Protein AF-A0A087G2N8-F1 (afdb_monomer_lite)

Structure (mmCIF, N/CA/C/O backbone):
data_AF-A0A087G2N8-F1
#
_entry.id   AF-A0A087G2N8-F1
#
loop_
_atom_site.group_PDB
_atom_site.id
_atom_site.type_symbol
_atom_site.label_atom_id
_atom_site.label_alt_id
_atom_site.label_comp_id
_atom_site.label_asym_id
_atom_site.label_entity_id
_atom_site.label_seq_id
_atom_site.pdbx_PDB_ins_code
_atom_site.Cartn_x
_atom_site.Cartn_y
_atom_site.Cartn_z
_atom_site.occupancy
_atom_site.B_iso_or_equiv
_atom_site.auth_seq_id
_atom_site.auth_comp_id
_atom_site.auth_asym_id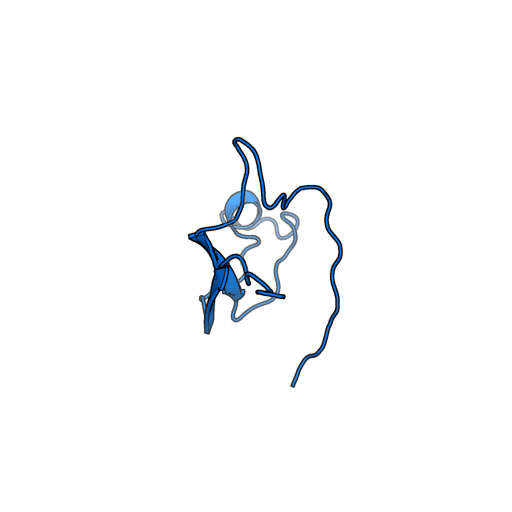
_atom_site.auth_atom_id
_atom_site.pdbx_PDB_model_num
ATOM 1 N N . THR A 1 1 ? 4.092 -17.666 -3.841 1.00 81.62 1 THR A N 1
ATOM 2 C CA . THR A 1 1 ? 3.361 -16.893 -2.817 1.00 81.62 1 THR A CA 1
ATOM 3 C C . THR A 1 1 ? 4.318 -15.917 -2.178 1.00 81.62 1 THR A C 1
ATOM 5 O O . THR A 1 1 ? 5.452 -16.312 -1.939 1.00 81.62 1 THR A O 1
ATOM 8 N N . ALA A 1 2 ? 3.907 -14.670 -1.953 1.00 89.06 2 ALA A N 1
ATOM 9 C CA . ALA A 1 2 ? 4.715 -13.666 -1.261 1.00 89.06 2 ALA A CA 1
ATOM 10 C C . ALA A 1 2 ? 4.165 -13.447 0.156 1.00 89.06 2 ALA A C 1
ATOM 12 O O . ALA A 1 2 ? 2.950 -13.412 0.343 1.00 89.06 2 ALA A O 1
ATOM 13 N N . THR A 1 3 ? 5.052 -13.305 1.141 1.00 95.69 3 THR A N 1
ATOM 14 C CA . THR A 1 3 ? 4.703 -13.017 2.538 1.00 95.69 3 THR A CA 1
ATOM 15 C C . THR A 1 3 ? 5.633 -11.931 3.044 1.00 95.69 3 THR A C 1
ATOM 17 O O . THR A 1 3 ? 6.850 -12.053 2.919 1.00 95.69 3 THR A O 1
ATOM 20 N N . PHE A 1 4 ? 5.062 -10.863 3.587 1.00 95.06 4 PHE A N 1
ATOM 21 C CA . PHE A 1 4 ? 5.807 -9.709 4.067 1.00 95.06 4 PHE A CA 1
ATOM 22 C C . PHE A 1 4 ? 5.051 -9.023 5.204 1.00 95.06 4 PHE A C 1
ATOM 24 O O . PHE A 1 4 ? 3.828 -9.112 5.293 1.00 95.06 4 PHE A O 1
ATOM 31 N N . THR A 1 5 ? 5.802 -8.311 6.041 1.00 96.69 5 THR A N 1
ATOM 32 C CA . THR A 1 5 ? 5.283 -7.451 7.106 1.00 96.69 5 THR A CA 1
ATOM 33 C C . THR A 1 5 ? 5.839 -6.055 6.877 1.00 96.69 5 THR A C 1
ATOM 35 O O . THR A 1 5 ? 7.052 -5.894 6.749 1.00 96.69 5 THR A O 1
ATOM 38 N N . ILE A 1 6 ? 4.962 -5.056 6.804 1.00 95.88 6 ILE A N 1
ATOM 39 C CA . ILE A 1 6 ? 5.324 -3.653 6.583 1.00 95.88 6 ILE A CA 1
ATOM 40 C C . ILE A 1 6 ? 4.768 -2.835 7.745 1.00 95.88 6 ILE A C 1
ATOM 42 O O . ILE A 1 6 ? 3.618 -3.018 8.140 1.00 95.88 6 ILE A O 1
ATOM 46 N N . THR A 1 7 ? 5.585 -1.921 8.261 1.00 96.75 7 THR A N 1
ATOM 47 C CA . THR A 1 7 ? 5.195 -0.939 9.275 1.00 96.75 7 THR A CA 1
ATOM 48 C C . THR A 1 7 ? 5.384 0.448 8.682 1.00 96.75 7 THR A C 1
ATOM 50 O O . THR A 1 7 ? 6.478 0.764 8.220 1.00 96.75 7 THR A O 1
ATOM 53 N N . ASP A 1 8 ? 4.342 1.275 8.704 1.00 95.19 8 ASP A N 1
ATOM 54 C CA . ASP A 1 8 ? 4.361 2.626 8.142 1.00 95.19 8 ASP A CA 1
ATOM 55 C C . ASP A 1 8 ? 3.560 3.581 9.048 1.00 95.19 8 ASP A C 1
ATOM 57 O O . ASP A 1 8 ? 2.507 3.220 9.577 1.00 95.19 8 ASP A O 1
ATOM 61 N N . SER A 1 9 ? 4.089 4.783 9.290 1.00 96.75 9 SER A N 1
ATOM 62 C CA . SER A 1 9 ? 3.500 5.784 10.194 1.00 96.75 9 SER A CA 1
ATOM 63 C C . SER A 1 9 ? 2.497 6.728 9.519 1.00 96.75 9 SER A C 1
ATOM 65 O O . SER A 1 9 ? 1.814 7.488 10.205 1.00 96.75 9 SER A O 1
ATOM 67 N N . GLN A 1 10 ? 2.386 6.688 8.192 1.00 97.06 10 GLN A N 1
ATOM 68 C CA . GLN A 1 10 ? 1.521 7.532 7.363 1.00 97.06 10 GLN A CA 1
ATOM 69 C C . GLN A 1 10 ? 0.182 6.865 7.014 1.00 97.06 10 GLN A C 1
ATOM 71 O O . GLN A 1 10 ? -0.634 7.454 6.304 1.00 97.06 10 GLN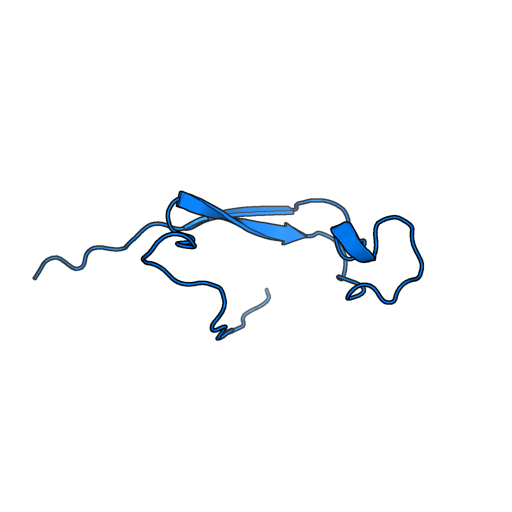 A O 1
ATOM 76 N N . ILE A 1 11 ? -0.082 5.668 7.541 1.00 95.50 11 ILE A N 1
ATOM 77 C CA . ILE A 1 11 ? -1.330 4.911 7.349 1.00 95.50 11 ILE A CA 1
ATOM 78 C C . ILE A 1 11 ? -2.129 4.765 8.662 1.00 95.50 11 ILE A C 1
ATOM 80 O O . ILE A 1 11 ? -2.349 3.651 9.140 1.00 95.50 11 ILE A O 1
ATOM 84 N N . PRO A 1 12 ? -2.569 5.871 9.297 1.00 96.06 12 PRO A N 1
ATOM 85 C CA . PRO A 1 12 ? -3.268 5.808 10.579 1.00 96.06 12 PRO A CA 1
ATOM 86 C C . PRO A 1 12 ? -4.658 5.159 10.449 1.00 96.06 12 PRO A C 1
ATOM 88 O O . PRO A 1 12 ? -5.310 5.245 9.411 1.00 96.06 12 PRO A O 1
ATOM 91 N N . LEU A 1 13 ? -5.153 4.557 11.537 1.00 95.50 13 LEU A N 1
ATOM 92 C CA . LEU A 1 13 ? -6.504 3.967 11.613 1.00 95.50 13 LEU A CA 1
ATOM 93 C C . LEU A 1 13 ? -7.551 4.910 12.236 1.00 95.50 13 LEU A C 1
ATOM 95 O O . LEU A 1 13 ? -8.732 4.574 12.312 1.00 95.50 13 LEU A O 1
ATOM 99 N N . THR A 1 14 ? -7.148 6.105 12.670 1.00 94.81 14 THR A N 1
ATOM 100 C CA . THR A 1 14 ? -8.013 7.102 13.320 1.00 94.81 14 THR A CA 1
ATOM 101 C C . THR A 1 14 ? -7.685 8.520 12.843 1.00 94.81 14 THR A C 1
ATOM 103 O O . THR A 1 14 ? -6.666 8.757 12.192 1.00 94.81 14 THR A O 1
ATOM 106 N N . GLY A 1 15 ? -8.564 9.476 13.159 1.00 95.88 15 GLY A N 1
ATOM 107 C CA . GLY A 1 15 ? -8.398 10.876 12.766 1.00 95.88 15 GLY A CA 1
ATOM 108 C C . GLY A 1 15 ? -8.734 11.150 11.290 1.00 95.88 15 GLY A C 1
ATOM 109 O O . GLY A 1 15 ? -9.271 10.281 10.602 1.00 95.88 15 GLY A O 1
ATOM 110 N N . PRO A 1 16 ? -8.438 12.364 10.791 1.00 97.06 16 PRO A N 1
ATOM 111 C CA . PRO A 1 16 ? -8.876 12.822 9.467 1.00 97.06 16 PRO A CA 1
ATOM 112 C C . PRO A 1 16 ? -8.230 12.068 8.296 1.00 97.06 16 PRO A C 1
ATOM 114 O O . PRO A 1 16 ? -8.811 12.011 7.219 1.00 97.06 16 PRO A O 1
ATOM 117 N N . ASN A 1 17 ? -7.061 11.460 8.512 1.00 96.88 17 ASN A N 1
ATOM 118 C CA . ASN A 1 17 ? -6.337 10.687 7.499 1.00 96.88 17 ASN A CA 1
ATOM 119 C C . ASN A 1 17 ? -6.538 9.171 7.659 1.00 96.88 17 ASN A C 1
ATOM 121 O O . ASN A 1 17 ? -5.745 8.397 7.122 1.00 96.88 17 ASN A O 1
ATOM 125 N N . SER A 1 18 ? -7.546 8.743 8.433 1.00 96.56 18 SER A N 1
ATOM 126 C CA . SER A 1 18 ? -7.799 7.322 8.678 1.00 96.56 18 SER A CA 1
ATOM 127 C C . SER A 1 18 ? -7.943 6.543 7.370 1.00 96.56 18 SER A C 1
ATOM 129 O O . SER A 1 18 ? -8.616 6.984 6.435 1.00 96.56 18 SER A O 1
ATOM 131 N N . ILE A 1 19 ? -7.323 5.362 7.315 1.00 96.06 19 ILE A N 1
ATOM 132 C CA . ILE A 1 19 ? -7.418 4.454 6.167 1.00 96.06 19 ILE A CA 1
ATOM 133 C C . ILE A 1 19 ? -8.536 3.415 6.282 1.00 96.06 19 ILE A C 1
ATOM 135 O O . ILE A 1 19 ? -8.744 2.640 5.351 1.00 96.06 19 ILE A O 1
ATOM 139 N N . VAL A 1 20 ? -9.299 3.429 7.377 1.00 96.00 20 VAL A N 1
ATOM 140 C CA 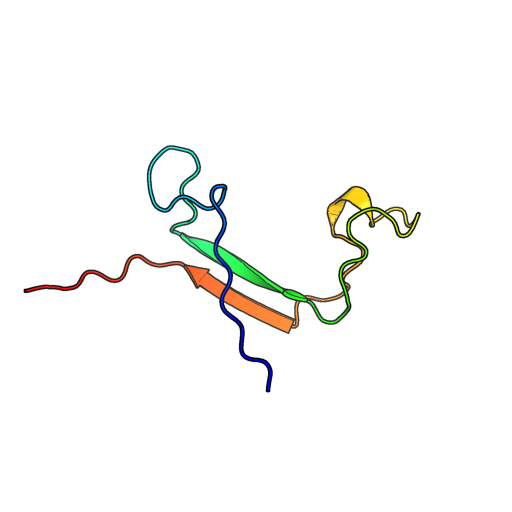. VAL A 1 20 ? -10.492 2.586 7.537 1.00 96.00 20 VAL A CA 1
ATOM 141 C C . VAL A 1 20 ? -11.506 2.914 6.437 1.00 96.00 20 VAL A C 1
ATOM 143 O O . VAL A 1 20 ? -11.819 4.078 6.196 1.00 96.00 20 VAL A O 1
ATOM 146 N N . GLY A 1 21 ? -12.015 1.886 5.755 1.00 95.38 21 GLY A N 1
ATOM 147 C CA . GLY A 1 21 ? -12.910 2.030 4.603 1.00 95.38 21 GLY A CA 1
ATOM 148 C C . GLY A 1 21 ? -12.203 2.370 3.285 1.00 95.38 21 GLY A C 1
ATOM 149 O O . GLY A 1 21 ? -12.865 2.464 2.252 1.00 95.38 21 GLY A O 1
ATOM 150 N N . ARG A 1 22 ? -10.871 2.529 3.282 1.00 96.19 22 ARG A N 1
ATOM 151 C CA . ARG A 1 22 ? -10.057 2.639 2.060 1.00 96.19 22 ARG A CA 1
ATOM 152 C C . ARG A 1 22 ? -9.549 1.261 1.634 1.00 96.19 22 ARG A C 1
ATOM 154 O O . ARG A 1 22 ? -9.561 0.310 2.414 1.00 96.19 22 ARG A O 1
ATOM 161 N N . ALA A 1 23 ? -9.089 1.167 0.388 1.00 95.88 23 ALA A N 1
ATOM 162 C CA . ALA A 1 23 ? -8.583 -0.077 -0.177 1.00 95.88 23 ALA A CA 1
ATOM 163 C C . ALA A 1 23 ? -7.050 -0.137 -0.211 1.00 95.88 23 ALA A C 1
ATOM 165 O O . ALA A 1 23 ? -6.390 0.849 -0.545 1.00 95.88 23 ALA A O 1
ATOM 166 N N . VAL A 1 24 ? -6.507 -1.323 0.057 1.00 95.69 24 VAL A N 1
ATOM 167 C CA . VAL A 1 24 ? -5.137 -1.715 -0.297 1.00 95.69 24 VAL A CA 1
ATOM 168 C C . VAL A 1 24 ? -5.185 -2.378 -1.671 1.00 95.69 24 VAL A C 1
ATOM 170 O O . VAL A 1 24 ? -6.099 -3.153 -1.942 1.00 95.69 24 VAL A O 1
ATOM 173 N N . VAL A 1 25 ? -4.231 -2.068 -2.549 1.00 97.12 25 VAL A N 1
ATOM 174 C CA . VAL A 1 25 ? -4.185 -2.576 -3.929 1.00 97.12 25 VAL A CA 1
ATOM 175 C C . VAL A 1 25 ? -2.817 -3.188 -4.204 1.00 97.12 25 VAL A C 1
ATOM 177 O O . VAL A 1 25 ? -1.796 -2.574 -3.904 1.00 97.12 25 VAL A O 1
ATOM 180 N N . VAL A 1 26 ? -2.804 -4.375 -4.806 1.00 96.75 26 VAL A N 1
ATOM 181 C CA . VAL A 1 26 ? -1.596 -5.011 -5.344 1.00 96.75 26 VAL A CA 1
ATOM 182 C C . VAL A 1 26 ? -1.581 -4.812 -6.854 1.00 96.75 26 VAL A C 1
ATOM 184 O O . VAL A 1 26 ? -2.584 -5.078 -7.525 1.00 96.75 26 VAL A O 1
ATOM 187 N N . HIS A 1 27 ? -0.455 -4.338 -7.383 1.00 97.94 27 HIS A N 1
ATOM 188 C CA . HIS A 1 27 ? -0.267 -4.108 -8.811 1.00 97.94 27 HIS A CA 1
ATOM 189 C C . HIS A 1 27 ? 0.441 -5.287 -9.503 1.00 97.94 27 HIS A C 1
ATOM 191 O O . HIS A 1 27 ? 1.060 -6.118 -8.839 1.00 97.94 27 HIS A O 1
ATOM 197 N N . ALA A 1 28 ? 0.280 -5.389 -10.825 1.00 97.88 28 ALA A N 1
ATOM 198 C CA . ALA A 1 28 ? 0.837 -6.460 -11.653 1.00 97.88 28 ALA A CA 1
ATOM 199 C C . ALA A 1 28 ? 2.358 -6.352 -11.815 1.00 97.88 28 ALA A C 1
ATOM 201 O O . ALA A 1 28 ? 3.043 -7.374 -11.828 1.00 97.88 28 ALA A O 1
ATOM 202 N N . ASP A 1 29 ? 2.858 -5.121 -11.921 1.00 97.50 29 ASP A N 1
ATOM 203 C CA . ASP A 1 29 ? 4.249 -4.817 -12.224 1.00 97.50 29 ASP A CA 1
ATOM 204 C C . ASP A 1 29 ? 4.925 -4.100 -11.045 1.00 97.50 29 ASP A C 1
ATOM 206 O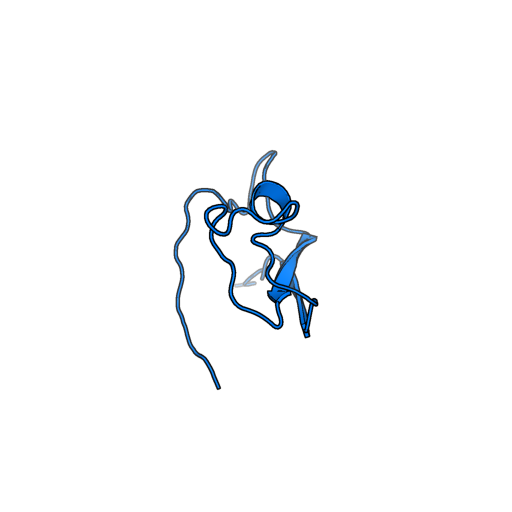 O . ASP A 1 29 ? 4.285 -3.675 -10.078 1.00 97.50 29 ASP A O 1
ATOM 210 N N . SER A 1 30 ? 6.254 -3.992 -11.102 1.00 97.44 30 SER A N 1
ATOM 211 C CA . SER A 1 30 ? 7.030 -3.307 -10.065 1.00 97.44 30 SER A CA 1
ATOM 212 C C . SER A 1 30 ? 6.804 -1.798 -10.114 1.00 97.44 30 SER A C 1
ATOM 214 O O . SER A 1 30 ? 6.870 -1.194 -11.180 1.00 97.44 30 SER A O 1
ATOM 216 N N . ASP A 1 31 ? 6.643 -1.189 -8.942 1.00 97.94 31 ASP A N 1
ATOM 217 C CA . ASP A 1 31 ? 6.672 0.263 -8.773 1.00 97.94 31 ASP A CA 1
ATOM 218 C C . ASP A 1 31 ? 8.108 0.785 -8.991 1.00 97.94 31 ASP A C 1
ATOM 220 O O . ASP A 1 31 ? 9.068 0.246 -8.431 1.00 97.94 31 ASP A O 1
ATOM 224 N N . ASP A 1 32 ? 8.267 1.806 -9.833 1.00 98.19 32 ASP A N 1
ATOM 225 C CA . ASP A 1 32 ? 9.546 2.446 -10.160 1.00 98.19 32 ASP A CA 1
ATOM 226 C C . ASP A 1 32 ? 9.968 3.550 -9.169 1.00 98.19 32 ASP A C 1
ATOM 228 O O . ASP A 1 32 ? 11.041 4.151 -9.304 1.00 98.19 32 ASP A O 1
ATOM 232 N N . LEU A 1 33 ? 9.135 3.811 -8.160 1.00 97.75 33 LEU A N 1
ATOM 233 C CA . LEU A 1 33 ? 9.321 4.767 -7.072 1.00 97.75 33 LEU A CA 1
ATOM 234 C C . LEU A 1 33 ? 9.456 6.223 -7.540 1.00 97.75 33 LEU A C 1
ATOM 236 O O . LEU A 1 33 ? 10.137 7.027 -6.896 1.00 97.75 33 LEU A O 1
ATOM 240 N N . GLY A 1 34 ? 8.857 6.563 -8.682 1.00 98.00 34 GLY A N 1
ATOM 241 C CA . GLY A 1 34 ? 8.938 7.891 -9.282 1.00 98.00 34 GLY A CA 1
ATOM 242 C C . GLY A 1 34 ? 10.245 8.155 -10.029 1.00 98.00 34 GLY A C 1
ATOM 243 O O . GLY A 1 34 ? 10.514 9.29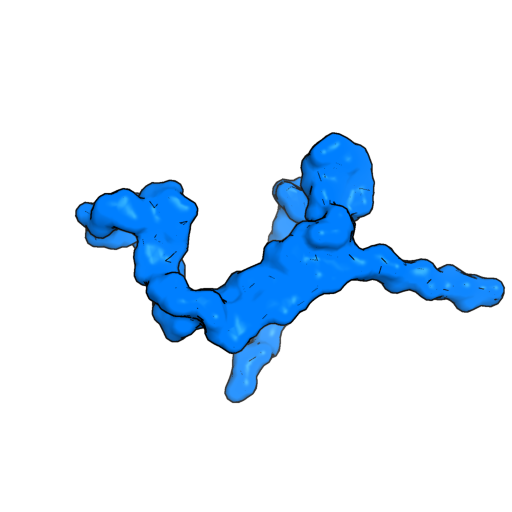6 -10.400 1.00 98.00 34 GLY A O 1
ATOM 244 N N . LYS A 1 35 ? 11.079 7.128 -10.238 1.00 98.12 35 LYS A N 1
ATOM 245 C CA . LYS A 1 35 ? 12.439 7.268 -10.792 1.00 98.12 35 LYS A CA 1
ATOM 246 C C . LYS A 1 35 ? 12.580 6.729 -12.214 1.00 98.12 35 LYS A C 1
ATOM 248 O O . LYS A 1 35 ? 13.657 6.851 -12.791 1.00 98.12 35 LYS A O 1
ATOM 253 N N . GLY A 1 36 ? 11.520 6.155 -12.784 1.00 95.31 36 GLY A N 1
ATOM 254 C CA . GLY A 1 36 ? 11.550 5.543 -14.117 1.00 95.31 36 GLY A CA 1
ATOM 255 C C . GLY A 1 36 ? 11.566 6.533 -15.286 1.00 95.31 36 GLY A C 1
ATOM 256 O O . GLY A 1 36 ? 11.881 6.140 -16.406 1.00 95.31 36 GLY A O 1
ATOM 257 N N . GLY A 1 37 ? 11.243 7.811 -15.053 1.00 96.69 37 GLY A N 1
ATOM 258 C CA . GLY A 1 37 ? 11.179 8.835 -16.106 1.00 96.69 37 GLY A CA 1
ATOM 259 C C . GLY A 1 37 ? 9.981 8.693 -17.054 1.00 96.69 37 GLY A C 1
ATOM 260 O O . GLY A 1 37 ? 9.929 9.376 -18.075 1.00 96.69 37 GLY A O 1
ATOM 261 N N . HIS A 1 38 ? 9.021 7.825 -16.727 1.00 97.06 38 HIS A N 1
ATOM 262 C CA . HIS A 1 38 ? 7.765 7.686 -17.452 1.00 97.06 38 HIS A CA 1
ATOM 263 C C . HIS A 1 38 ? 6.747 8.723 -16.955 1.00 97.06 38 HIS A C 1
ATOM 265 O O . HIS A 1 38 ? 6.775 9.130 -15.792 1.00 97.06 38 HIS A O 1
ATOM 271 N N . GLU A 1 39 ? 5.802 9.120 -17.811 1.00 97.50 39 GLU A N 1
ATOM 272 C CA . GLU A 1 39 ? 4.749 10.091 -17.465 1.00 97.50 39 GLU A CA 1
ATOM 273 C C . GLU A 1 39 ? 3.975 9.682 -16.197 1.00 97.50 39 GLU A C 1
ATOM 275 O O . GLU A 1 39 ? 3.621 10.517 -15.367 1.00 97.50 39 GLU A O 1
ATOM 280 N N . LEU A 1 40 ? 3.778 8.374 -16.007 1.00 97.25 40 LEU A N 1
ATOM 281 C CA . LEU A 1 40 ? 3.040 7.811 -14.874 1.00 97.25 40 LEU A CA 1
ATOM 282 C C . LEU A 1 40 ? 3.901 7.493 -13.640 1.00 97.25 40 LEU A C 1
ATOM 284 O O . LEU A 1 40 ? 3.334 7.098 -12.615 1.00 97.25 40 LEU A O 1
ATOM 288 N N . SER A 1 41 ? 5.229 7.669 -13.701 1.00 97.69 41 SER A N 1
ATOM 289 C CA . SER A 1 41 ? 6.147 7.328 -12.601 1.00 97.69 41 SER A CA 1
ATOM 290 C C . SER A 1 41 ? 5.803 8.104 -11.325 1.00 97.69 41 SER A C 1
ATOM 292 O O . SER A 1 41 ? 5.629 7.512 -10.267 1.00 97.69 41 SER A O 1
ATOM 294 N N . LEU A 1 42 ? 5.618 9.428 -11.413 1.00 97.88 42 LEU A N 1
ATOM 295 C CA . LEU A 1 42 ? 5.336 10.265 -10.234 1.00 97.88 42 LEU A CA 1
ATOM 296 C C . LEU A 1 42 ? 3.927 10.066 -9.653 1.00 97.88 42 LEU A C 1
ATOM 298 O O . LEU A 1 42 ? 3.692 10.412 -8.499 1.00 97.88 42 LEU A O 1
ATOM 302 N N . ALA A 1 43 ? 2.987 9.540 -10.442 1.00 97.56 43 ALA A N 1
ATOM 303 C CA . ALA A 1 43 ? 1.592 9.391 -10.033 1.00 97.56 43 ALA A CA 1
ATOM 304 C C . ALA A 1 43 ? 1.259 7.985 -9.514 1.00 97.56 43 ALA A C 1
ATOM 306 O O . ALA A 1 43 ? 0.462 7.840 -8.589 1.00 97.56 43 ALA A O 1
ATOM 307 N N . THR A 1 44 ? 1.824 6.947 -10.136 1.00 97.38 44 THR A N 1
ATOM 308 C CA . THR A 1 44 ? 1.436 5.540 -9.909 1.00 97.38 44 THR A CA 1
ATOM 309 C C . THR A 1 44 ? 2.627 4.589 -9.828 1.00 97.38 44 THR A C 1
ATOM 311 O O . THR A 1 44 ? 2.430 3.375 -9.828 1.00 97.38 44 THR A O 1
ATOM 314 N N . GLY A 1 45 ? 3.856 5.116 -9.867 1.00 98.12 45 GLY A N 1
ATOM 315 C CA . GLY A 1 45 ? 5.059 4.290 -9.930 1.00 98.12 45 GLY A CA 1
ATOM 316 C C . GLY A 1 45 ? 5.174 3.469 -11.211 1.00 98.12 45 GLY A C 1
ATOM 317 O O . GLY A 1 45 ? 5.970 2.541 -11.269 1.00 98.12 45 GLY A O 1
ATOM 318 N N . ASN A 1 46 ? 4.341 3.753 -12.220 1.00 97.94 46 ASN A N 1
ATOM 319 C CA . ASN A 1 46 ? 4.226 2.944 -13.430 1.00 97.94 46 ASN A CA 1
ATOM 320 C C . ASN A 1 46 ? 4.001 1.436 -13.148 1.00 97.94 46 ASN A C 1
ATOM 322 O O . ASN A 1 46 ? 4.443 0.587 -13.915 1.00 97.94 46 ASN A O 1
ATOM 326 N N . ALA A 1 47 ? 3.299 1.097 -12.058 1.00 98.12 47 ALA A N 1
ATOM 327 C CA . ALA A 1 47 ? 3.177 -0.282 -11.565 1.00 98.12 47 ALA A CA 1
ATOM 328 C C . ALA A 1 47 ? 2.171 -1.166 -12.342 1.00 98.12 47 ALA A C 1
ATOM 330 O O . ALA A 1 47 ? 1.905 -2.308 -11.967 1.00 98.12 47 ALA A O 1
ATOM 331 N N . GLY A 1 48 ? 1.582 -0.658 -13.426 1.00 97.38 48 GLY A N 1
ATOM 332 C CA . GLY A 1 48 ? 0.669 -1.425 -14.273 1.00 97.38 48 GLY A CA 1
ATOM 333 C C . GLY A 1 48 ? -0.717 -1.673 -13.660 1.00 97.38 48 GLY A C 1
ATOM 334 O O . GLY A 1 48 ? -1.275 -0.845 -12.937 1.00 97.38 48 GLY A O 1
ATOM 335 N N . GLY A 1 49 ? -1.328 -2.804 -14.027 1.00 97.88 49 GLY A N 1
ATOM 336 C CA . GLY A 1 49 ? -2.712 -3.147 -13.672 1.00 97.88 49 GLY A CA 1
ATOM 337 C C . GLY A 1 49 ? -2.915 -3.495 -12.191 1.00 97.88 49 GLY A C 1
ATOM 338 O O . GLY A 1 49 ? -1.976 -3.856 -11.494 1.00 97.88 49 GLY A O 1
ATOM 339 N N . ARG A 1 50 ? -4.161 -3.432 -11.700 1.00 97.44 50 ARG A N 1
ATOM 340 C CA . ARG A 1 50 ? -4.538 -3.779 -10.313 1.00 97.44 50 ARG A CA 1
ATOM 341 C C . ARG A 1 50 ? -4.988 -5.239 -10.248 1.00 97.44 50 ARG A C 1
ATOM 343 O O . ARG A 1 50 ? -6.053 -5.560 -10.767 1.00 97.44 50 ARG A O 1
ATOM 350 N N . ILE A 1 51 ? -4.194 -6.113 -9.632 1.00 97.38 51 ILE A N 1
ATOM 351 C CA . ILE A 1 51 ? -4.432 -7.569 -9.640 1.00 97.38 51 ILE A CA 1
ATOM 352 C C . ILE A 1 51 ? -5.170 -8.082 -8.401 1.00 97.38 51 ILE A C 1
ATOM 354 O O . ILE A 1 51 ? -5.766 -9.154 -8.447 1.00 97.38 51 ILE A O 1
ATOM 358 N N . ALA A 1 52 ? -5.158 -7.324 -7.304 1.00 96.12 52 ALA A N 1
ATOM 359 C CA . ALA A 1 52 ? -5.947 -7.612 -6.110 1.00 96.12 52 ALA A CA 1
ATOM 360 C C . ALA A 1 52 ? -6.254 -6.322 -5.346 1.00 96.12 52 ALA A C 1
ATOM 362 O O . ALA A 1 52 ? -5.463 -5.375 -5.371 1.00 96.12 52 ALA A O 1
ATOM 363 N N . CYS A 1 53 ? -7.382 -6.294 -4.642 1.00 95.56 53 CYS A N 1
ATOM 364 C CA . CYS A 1 53 ? -7.722 -5.218 -3.724 1.00 95.56 53 CYS A CA 1
A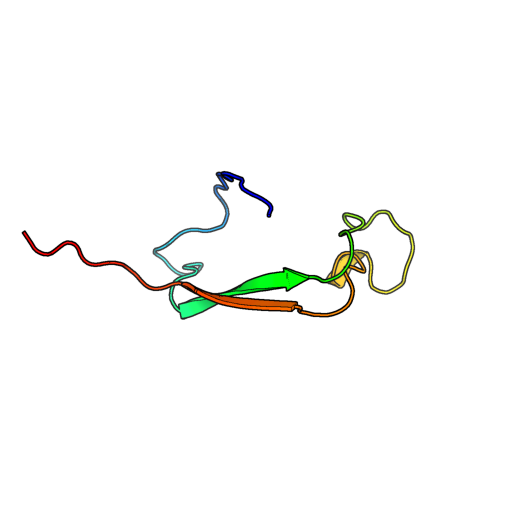TOM 365 C C . CYS A 1 53 ? -8.524 -5.737 -2.532 1.00 95.56 53 CYS A C 1
ATOM 367 O O . CYS A 1 53 ? -9.310 -6.670 -2.686 1.00 95.56 53 CYS A O 1
ATOM 369 N N . ASP A 1 54 ? -8.357 -5.097 -1.380 1.00 95.31 54 ASP A N 1
ATOM 370 C CA . ASP A 1 54 ? -9.142 -5.377 -0.178 1.00 95.31 54 ASP A CA 1
ATOM 371 C C . ASP A 1 54 ? -9.443 -4.087 0.588 1.00 95.31 54 ASP A C 1
ATOM 373 O O . ASP A 1 54 ? -8.635 -3.156 0.570 1.00 95.31 54 ASP A O 1
ATOM 377 N N . VAL A 1 55 ? -10.607 -4.016 1.235 1.00 94.81 55 VAL A N 1
ATOM 378 C CA . VAL A 1 55 ? -11.041 -2.836 1.995 1.00 94.81 55 VAL A CA 1
ATOM 379 C C . VAL A 1 55 ? -10.730 -3.030 3.474 1.00 94.81 55 VAL A C 1
ATOM 381 O O . VAL A 1 55 ? -11.284 -3.908 4.135 1.00 94.81 55 VAL A O 1
ATOM 384 N N . GLY A 1 56 ? -9.890 -2.148 4.019 1.00 88.44 56 GLY A N 1
ATOM 385 C CA . GLY A 1 56 ? -9.494 -2.194 5.421 1.00 88.44 56 GLY A CA 1
ATOM 386 C C . GLY A 1 56 ? -10.668 -1.897 6.354 1.00 88.44 56 GLY A C 1
ATOM 387 O O . GLY A 1 56 ? -11.258 -0.816 6.298 1.00 88.44 56 GLY A O 1
ATOM 388 N N . SER A 1 57 ? -10.973 -2.838 7.247 1.00 86.88 57 SER A N 1
ATOM 389 C CA . SER A 1 57 ? -11.997 -2.697 8.289 1.00 86.88 57 SER A CA 1
ATOM 390 C C . SER A 1 57 ? -11.378 -2.829 9.680 1.00 86.88 57 SER A C 1
ATOM 392 O O . SER A 1 57 ? -10.420 -3.575 9.877 1.00 86.88 57 SER A O 1
ATOM 394 N N . LEU A 1 58 ? -11.933 -2.115 10.662 1.00 86.00 58 LEU A N 1
ATOM 395 C CA . LEU A 1 58 ? -11.587 -2.329 12.067 1.00 86.00 58 LEU A CA 1
ATOM 396 C C . LEU A 1 58 ? -12.122 -3.691 12.506 1.00 86.00 58 LEU A C 1
ATOM 398 O O . LEU A 1 58 ? -13.332 -3.914 12.517 1.00 86.00 58 LEU A O 1
ATOM 402 N N . LEU A 1 59 ? -11.222 -4.580 12.913 1.00 76.88 59 LEU A N 1
ATOM 403 C CA . LEU A 1 59 ? -11.613 -5.781 13.630 1.00 76.88 59 LEU A CA 1
ATOM 404 C C . LEU A 1 59 ? -11.885 -5.392 15.086 1.00 76.88 59 LEU A C 1
ATOM 406 O O . LEU A 1 59 ? -10.963 -5.083 15.839 1.00 76.88 59 LEU A O 1
ATOM 410 N N . SER A 1 60 ? -13.154 -5.378 15.483 1.00 74.38 60 SER A N 1
ATOM 411 C CA . SER A 1 60 ? -13.503 -5.280 16.898 1.00 74.38 60 SER A CA 1
ATOM 412 C C . SER A 1 60 ? -13.271 -6.644 17.545 1.00 74.38 60 SER A C 1
ATOM 414 O O . SER A 1 60 ? -13.942 -7.613 17.194 1.00 74.38 60 SER A O 1
ATOM 416 N N . LEU A 1 61 ? -12.315 -6.740 18.473 1.00 58.34 61 LEU A N 1
ATOM 417 C CA . LEU A 1 61 ? -12.276 -7.863 19.406 1.00 58.34 61 LEU A CA 1
ATOM 418 C C . LEU A 1 61 ? -13.260 -7.560 20.539 1.00 58.34 61 LEU A C 1
ATOM 420 O O . LEU A 1 61 ? -12.965 -6.760 21.427 1.00 58.34 61 LEU A O 1
ATOM 424 N N . SER A 1 62 ? -14.437 -8.181 20.495 1.00 63.03 62 SER A N 1
ATOM 425 C CA . SER A 1 62 ? -15.325 -8.258 21.654 1.00 63.03 62 SER A CA 1
ATOM 426 C C . SER A 1 62 ? -14.682 -9.166 22.707 1.00 63.03 62 SER A C 1
ATOM 428 O O . SER A 1 62 ? -14.406 -10.329 22.405 1.00 63.03 62 SER A O 1
ATOM 430 N N . HIS A 1 63 ? -14.426 -8.627 23.901 1.00 51.75 63 HIS A N 1
ATOM 431 C CA . HIS A 1 63 ? -14.199 -9.432 25.106 1.00 51.75 63 HIS A CA 1
ATOM 432 C C . HIS A 1 63 ? -15.508 -10.070 25.571 1.00 51.75 63 HIS A C 1
ATOM 434 O O . HIS A 1 63 ? -16.555 -9.392 25.445 1.00 51.75 63 HIS A O 1
#

InterPro domains:
  IPR001424 Superoxide dismutase, copper/zinc binding domain [PF00080] (1-53)
  IPR001424 Superoxide dismutase, copper/zinc binding domain [PR00068] (6-28)
  IPR001424 Superoxide dismutase, copper/zinc binding domain [PR00068] (31-57)
  IPR024134 Superoxide dismutase (Cu/Zn) / superoxide dismutase copper chaperone [PTHR10003] (2-55)
  IPR036423 Superoxide dismutase-like, copper/zinc binding domain superfamily [G3DSA:2.60.40.200] (1-58)
  IPR036423 Superoxide dismutase-like, copper/zinc binding domain superfamily [SSF49329] (2-55)

pLDDT: mean 93.4, std 9.3, range [51.75, 98.19]

Foldseek 3Di:
DDDDDDDDPQADCDDPSHQQQPKDWDAPADQCCLPPPDPCNVPPSVRHHTPDMDGDHDDDDDD

Organism: Arabis alpina (NCBI:txid50452)

Secondary structure (DSSP, 8-state):
--------SS--SSSTT--TTPEEEEESS---TT-S-STTHHHHTT--SEEEEEE--------

Radius of gyration: 14.85 Å; chains: 1; bounding box: 28×30×43 Å

Sequence (63 aa):
TATFTITDSQIPLTGPNSIVGRAVVVHADSDDLGKGGHELSLATGNAGGRIACDVGSLLSLSH